Protein AF-A0A957V5Z2-F1 (afdb_monomer_lite)

Secondary structure (DSSP, 8-state):
-HHHHHHHHHHHHHHHHHHHHHHHHH-S-B--SSHHHHHHHHHHH---TT--B---PPP-----GGGT-SS-SSS--SS------S-S-GGGTHHHHHHHGGG-

Radius of gyration: 21.44 Å; chains: 1; bounding box: 44×42×49 Å

Sequence (104 aa):
QVAQLQREADTGMRLIGELEAELIAAADYLAPNSQATVKALRDVYGLPASARYQVVPHGIEPVPDESVRPFDVAAPPASLTVLYVGRLEQRKGILDLFGAIPAV

pLDDT: mean 85.95, std 13.17, range [38.94, 97.94]

Structure (mmCIF, N/CA/C/O backbone):
data_AF-A0A957V5Z2-F1
#
_entry.id   AF-A0A957V5Z2-F1
#
loop_
_atom_site.group_PDB
_atom_site.id
_atom_site.type_symbol
_atom_site.label_atom_id
_atom_site.label_alt_id
_atom_site.label_comp_id
_atom_site.label_asym_id
_atom_site.label_entity_id
_atom_site.label_seq_id
_atom_site.pdbx_PDB_ins_code
_atom_site.Cartn_x
_atom_site.Cartn_y
_atom_site.Cartn_z
_atom_site.occupancy
_atom_site.B_iso_or_equiv
_atom_site.auth_seq_id
_atom_site.auth_comp_id
_atom_site.auth_asym_id
_atom_site.auth_atom_id
_atom_site.pdbx_PDB_model_num
ATOM 1 N N . GLN A 1 1 ? -21.016 27.464 -6.253 1.00 46.12 1 GLN A N 1
ATOM 2 C CA . GLN A 1 1 ? -21.216 26.068 -6.702 1.00 46.12 1 GLN A CA 1
ATOM 3 C C . GLN A 1 1 ? -20.050 25.160 -6.306 1.00 46.12 1 GLN A C 1
ATOM 5 O O . GLN A 1 1 ? -20.289 24.228 -5.556 1.00 46.12 1 GLN A O 1
ATOM 10 N N . VAL A 1 2 ? -18.795 25.460 -6.667 1.00 39.28 2 VAL A N 1
ATOM 11 C CA . VAL A 1 2 ? -17.618 24.643 -6.272 1.00 39.28 2 VAL A CA 1
ATOM 12 C C . VAL A 1 2 ? -17.447 24.507 -4.746 1.00 39.28 2 VAL A C 1
ATOM 14 O O . VAL A 1 2 ? -17.291 23.403 -4.244 1.00 39.28 2 VAL A O 1
ATOM 17 N N . ALA A 1 3 ? -17.603 25.597 -3.988 1.00 38.94 3 ALA A N 1
ATOM 18 C CA . ALA A 1 3 ? -17.508 25.579 -2.521 1.00 38.94 3 ALA A CA 1
ATOM 19 C C . ALA A 1 3 ? -18.664 24.841 -1.805 1.00 38.94 3 ALA A C 1
ATOM 21 O O . ALA A 1 3 ? -18.614 24.632 -0.596 1.00 38.94 3 ALA A O 1
ATOM 22 N N . GLN A 1 4 ? -19.748 24.506 -2.510 1.00 39.41 4 GLN A N 1
ATOM 23 C CA . GLN A 1 4 ? -20.852 23.715 -1.956 1.00 39.41 4 GLN A CA 1
ATOM 24 C C . GLN A 1 4 ? -20.600 22.222 -2.195 1.00 39.41 4 GLN A C 1
ATOM 26 O O . GLN A 1 4 ? -20.695 21.450 -1.252 1.00 39.41 4 GLN A O 1
ATOM 31 N N . LEU A 1 5 ? -20.109 21.863 -3.387 1.00 44.03 5 LEU A N 1
ATOM 32 C CA . LEU A 1 5 ? -19.624 20.516 -3.711 1.00 44.03 5 LEU A CA 1
ATOM 33 C C . LEU A 1 5 ? -18.440 20.091 -2.829 1.00 44.03 5 LEU A C 1
ATOM 35 O O . LEU A 1 5 ? -18.387 18.951 -2.387 1.00 44.03 5 LEU A O 1
ATOM 39 N N . GLN A 1 6 ? -17.514 21.008 -2.527 1.00 48.97 6 GLN A N 1
ATOM 40 C CA . GLN A 1 6 ? -16.417 20.742 -1.587 1.00 48.97 6 GLN A CA 1
ATOM 41 C C . GLN A 1 6 ? -16.928 20.500 -0.162 1.00 48.97 6 GLN A C 1
ATOM 43 O O . GLN A 1 6 ? -16.503 19.550 0.474 1.00 48.97 6 GLN A O 1
ATOM 48 N N . ARG A 1 7 ? -17.900 21.286 0.320 1.00 55.97 7 ARG A N 1
ATOM 49 C CA . ARG A 1 7 ? -18.486 21.094 1.660 1.00 55.97 7 ARG A CA 1
ATOM 50 C C . ARG A 1 7 ? -19.312 19.811 1.781 1.00 55.97 7 ARG A C 1
ATOM 52 O O . ARG A 1 7 ? -19.301 19.172 2.831 1.00 55.97 7 ARG A O 1
ATOM 59 N N . GLU A 1 8 ? -20.027 19.434 0.726 1.00 61.41 8 GLU A N 1
ATOM 60 C CA . GLU A 1 8 ? -20.742 18.156 0.651 1.00 61.41 8 GLU A CA 1
ATOM 61 C C . GLU A 1 8 ? -19.757 16.978 0.614 1.00 61.41 8 GLU A C 1
ATOM 63 O O . GLU A 1 8 ? -19.945 16.009 1.350 1.00 61.41 8 GLU A O 1
ATOM 68 N N . ALA A 1 9 ? -18.658 17.099 -0.140 1.00 62.72 9 ALA A N 1
ATOM 69 C CA . ALA A 1 9 ? -17.567 16.125 -0.135 1.00 62.72 9 ALA A CA 1
ATOM 70 C C . ALA A 1 9 ? -16.888 16.017 1.243 1.00 62.72 9 ALA A C 1
ATOM 72 O O . ALA A 1 9 ? -16.656 14.906 1.712 1.00 62.72 9 ALA A O 1
ATOM 73 N N . ASP A 1 10 ? -16.652 17.139 1.929 1.00 73.00 10 ASP A N 1
ATOM 74 C CA . ASP A 1 10 ? -16.059 17.175 3.272 1.00 73.00 10 ASP A CA 1
ATOM 75 C C . ASP A 1 10 ? -16.970 16.522 4.320 1.00 73.00 10 ASP A C 1
ATOM 77 O O . ASP A 1 10 ? -16.505 15.808 5.209 1.00 73.00 10 ASP A O 1
ATOM 81 N N . THR A 1 11 ? -18.283 16.741 4.214 1.00 74.62 11 THR A N 1
ATOM 82 C CA . THR A 1 11 ? -19.267 16.132 5.122 1.00 74.62 11 THR A CA 1
ATOM 83 C C . THR A 1 11 ? -19.360 14.626 4.886 1.00 74.62 11 THR A C 1
ATOM 85 O O . THR A 1 11 ? -19.343 13.854 5.844 1.00 74.62 11 THR A O 1
ATOM 88 N N . GLY A 1 12 ? -19.388 14.199 3.619 1.00 77.25 12 GLY A N 1
ATOM 89 C CA . GLY A 1 12 ? -19.358 12.783 3.255 1.00 77.25 12 GLY A CA 1
ATOM 90 C C . GLY A 1 12 ? -18.070 12.090 3.706 1.00 77.25 12 GLY A C 1
ATOM 91 O O . GLY A 1 12 ? -18.131 11.007 4.279 1.00 77.25 12 GLY A O 1
ATOM 92 N N . MET A 1 13 ? -16.909 12.726 3.523 1.00 78.31 13 MET A N 1
ATOM 93 C CA . MET A 1 13 ? -15.626 12.190 3.992 1.00 78.31 13 MET A CA 1
ATOM 94 C C . MET A 1 13 ? -15.564 12.074 5.513 1.00 78.31 13 MET A C 1
ATOM 96 O O . MET A 1 13 ? -15.055 11.074 6.015 1.00 78.31 13 MET A O 1
ATOM 1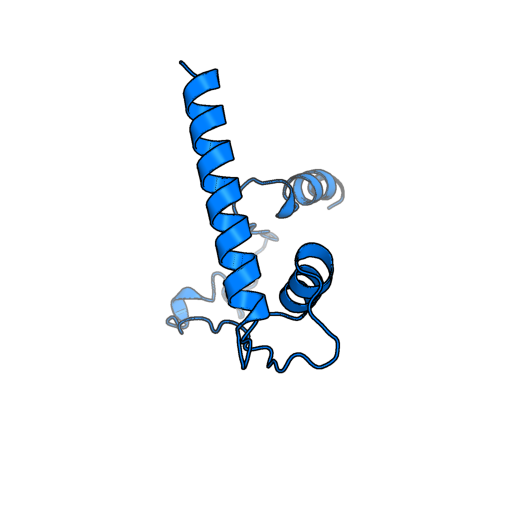00 N N . ARG A 1 14 ? -16.102 13.056 6.248 1.00 81.94 14 ARG A N 1
ATOM 101 C CA . ARG A 1 14 ? -16.166 12.983 7.713 1.00 81.94 14 ARG A CA 1
ATOM 102 C C . ARG A 1 14 ? -17.002 11.785 8.165 1.00 81.94 14 ARG A C 1
ATOM 104 O O . ARG A 1 14 ? -16.527 11.005 8.981 1.00 81.94 14 ARG A O 1
ATOM 111 N N . LEU A 1 15 ? -18.184 11.599 7.577 1.00 86.88 15 LEU A N 1
ATOM 112 C CA . LEU A 1 15 ? -19.049 10.459 7.887 1.00 86.88 15 LEU A CA 1
ATOM 113 C C . LEU A 1 15 ? -18.369 9.116 7.576 1.00 86.88 15 LEU A C 1
ATOM 115 O O . LEU A 1 15 ? -18.460 8.183 8.368 1.00 86.88 15 LEU A O 1
ATOM 119 N N . ILE A 1 16 ? -17.668 9.015 6.441 1.00 87.75 16 ILE A N 1
ATOM 120 C CA . ILE A 1 16 ? -16.913 7.805 6.080 1.00 87.75 16 ILE A CA 1
ATOM 121 C C . ILE A 1 16 ? -15.816 7.520 7.113 1.00 87.75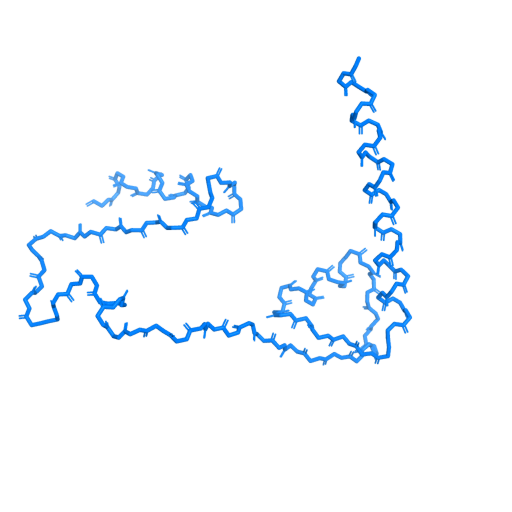 16 ILE A C 1
ATOM 123 O O . ILE A 1 16 ? -15.673 6.376 7.534 1.00 87.75 16 ILE A O 1
ATOM 127 N N . GLY A 1 17 ? -15.077 8.544 7.549 1.00 86.31 17 GLY A N 1
ATOM 128 C CA . GLY A 1 17 ? -14.035 8.388 8.565 1.00 86.31 17 GLY A CA 1
ATOM 129 C C . GLY A 1 17 ? -14.582 7.960 9.930 1.00 86.31 17 GLY A C 1
ATOM 130 O O . GLY A 1 17 ? -13.990 7.104 10.583 1.00 86.31 17 GLY A O 1
ATOM 131 N N . GLU A 1 18 ? -15.728 8.507 10.346 1.00 89.81 18 GLU A N 1
ATOM 132 C CA . GLU A 1 18 ? -16.411 8.111 11.588 1.00 89.81 18 GLU A CA 1
ATOM 133 C C . GLU A 1 18 ? -16.881 6.651 11.531 1.00 89.81 18 GLU A C 1
ATOM 135 O O . GLU A 1 18 ? -16.638 5.884 12.462 1.00 89.81 18 GLU A O 1
ATOM 140 N N . LEU A 1 19 ? -17.487 6.242 10.412 1.00 92.94 19 LEU A N 1
ATOM 141 C CA . LEU A 1 19 ? -17.898 4.855 10.192 1.00 92.94 19 LEU A CA 1
ATOM 142 C C . LEU A 1 19 ? -16.705 3.896 10.192 1.00 92.94 19 LEU A C 1
ATOM 144 O O . LEU A 1 19 ? -16.780 2.825 10.788 1.00 92.94 19 LEU A O 1
ATOM 148 N N . GLU A 1 20 ? -15.604 4.263 9.536 1.00 92.94 20 GLU A N 1
ATOM 149 C CA . GLU A 1 20 ? -14.390 3.447 9.521 1.00 92.94 20 GLU A CA 1
ATOM 150 C C . GLU A 1 20 ? -13.814 3.279 10.936 1.00 92.94 20 GLU A C 1
ATOM 152 O O . GLU A 1 20 ? -13.478 2.160 11.325 1.00 92.94 20 GLU A O 1
ATOM 157 N N . ALA A 1 21 ? -13.772 4.351 11.733 1.00 91.00 21 ALA A N 1
ATOM 158 C CA . ALA A 1 21 ? -13.299 4.301 13.115 1.00 91.00 21 ALA A CA 1
ATOM 159 C C . ALA A 1 21 ? -14.160 3.379 13.999 1.00 91.00 21 ALA A C 1
ATOM 161 O O . ALA A 1 21 ? -13.612 2.550 14.728 1.00 91.00 21 ALA A O 1
ATOM 162 N N . GLU A 1 22 ? -15.489 3.480 13.899 1.00 92.75 22 GLU A N 1
ATOM 163 C CA . GLU A 1 22 ? -16.436 2.604 14.609 1.00 92.75 22 GLU A CA 1
ATOM 164 C C . GLU A 1 22 ? -16.240 1.131 14.225 1.00 92.75 22 GLU A C 1
ATOM 166 O O . GLU A 1 22 ? -16.126 0.260 15.089 1.00 92.75 22 GLU A O 1
ATOM 171 N N . LEU A 1 23 ? -16.124 0.841 12.926 1.00 93.88 23 LEU A N 1
ATOM 172 C CA . LEU A 1 23 ? -15.917 -0.524 12.438 1.00 93.88 23 LEU A CA 1
ATOM 173 C C . LEU A 1 23 ? -14.579 -1.107 12.899 1.00 93.88 23 LEU A C 1
ATOM 175 O O . LEU A 1 23 ? -14.524 -2.275 13.282 1.00 93.88 23 LEU A O 1
ATOM 179 N N . ILE A 1 24 ? -13.507 -0.312 12.890 1.00 93.25 24 ILE A N 1
ATOM 180 C CA . ILE A 1 24 ? -12.194 -0.742 13.387 1.00 93.25 24 ILE A CA 1
ATOM 181 C C . ILE A 1 24 ? -12.251 -1.026 14.890 1.00 93.25 24 ILE A C 1
ATOM 183 O O . ILE A 1 24 ? -11.690 -2.027 15.336 1.00 93.25 24 ILE A O 1
ATOM 187 N N . ALA A 1 25 ? -12.917 -0.167 15.665 1.00 91.06 25 ALA A N 1
ATOM 188 C CA . ALA A 1 25 ? -13.027 -0.322 17.113 1.00 91.06 25 ALA A CA 1
ATOM 189 C C . ALA A 1 25 ? -13.873 -1.542 17.513 1.00 91.06 25 ALA A C 1
ATOM 191 O O . ALA A 1 25 ? -13.556 -2.211 18.497 1.00 91.06 25 ALA A O 1
ATOM 192 N N . ALA A 1 26 ? -14.925 -1.837 16.747 1.00 93.00 26 ALA A N 1
ATOM 193 C CA . ALA A 1 26 ? -15.826 -2.958 16.997 1.00 93.00 26 ALA A CA 1
ATOM 194 C C . ALA A 1 26 ? -15.325 -4.302 16.438 1.00 93.00 26 ALA A C 1
ATOM 196 O O . ALA A 1 26 ? -15.885 -5.345 16.773 1.00 93.00 26 ALA A O 1
ATOM 197 N N . ALA A 1 27 ? -14.308 -4.3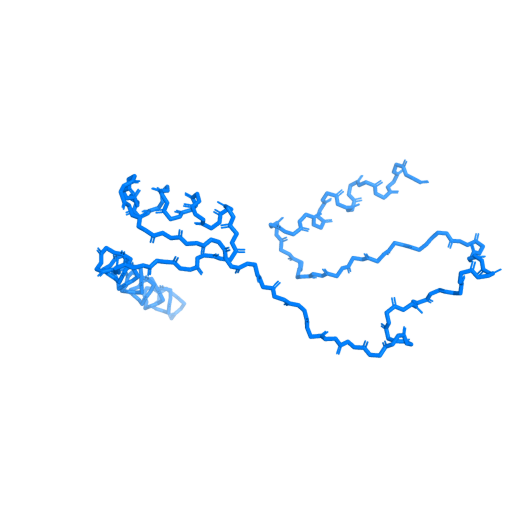07 15.573 1.00 95.19 27 ALA A N 1
ATOM 198 C CA . ALA A 1 27 ? -13.842 -5.525 14.923 1.00 95.19 27 ALA A CA 1
ATOM 199 C C . ALA A 1 27 ? -13.181 -6.500 15.912 1.00 95.19 27 ALA A C 1
ATOM 201 O O . ALA A 1 27 ? -12.177 -6.187 16.553 1.00 95.19 27 ALA A O 1
ATOM 202 N N . ASP A 1 28 ? -13.662 -7.744 15.935 1.00 96.56 28 ASP A N 1
ATOM 203 C CA . ASP A 1 28 ? -13.001 -8.843 16.654 1.00 96.56 28 ASP A CA 1
ATOM 204 C C . ASP A 1 28 ? -11.639 -9.210 16.045 1.00 96.56 28 ASP A C 1
ATOM 206 O O . ASP A 1 28 ? -10.767 -9.786 16.709 1.00 96.56 28 ASP A O 1
ATOM 210 N N . TYR A 1 29 ? -11.477 -8.927 14.749 1.00 97.12 29 TYR A N 1
ATOM 211 C CA . TYR A 1 29 ? -10.300 -9.277 13.975 1.00 97.12 29 TYR A CA 1
ATOM 212 C C . TYR A 1 29 ? -10.117 -8.371 12.758 1.00 97.12 29 TYR A C 1
ATOM 214 O O . TYR A 1 29 ? -11.077 -8.063 12.053 1.00 97.12 29 TYR A O 1
ATOM 222 N N . LEU A 1 30 ? -8.868 -8.013 12.458 1.00 96.81 30 LEU A N 1
ATOM 223 C CA . LEU A 1 30 ? -8.506 -7.213 11.286 1.00 96.81 30 LEU A CA 1
ATOM 224 C C . LEU A 1 30 ? -7.601 -7.997 10.325 1.00 96.81 30 LEU A C 1
ATOM 226 O O . LEU A 1 30 ? -6.688 -8.709 10.742 1.00 96.81 30 LEU A O 1
ATOM 230 N N . ALA A 1 31 ? -7.805 -7.812 9.021 1.00 97.19 31 ALA A N 1
ATOM 231 C CA . ALA A 1 31 ? -6.997 -8.431 7.966 1.00 97.19 31 ALA A CA 1
ATOM 232 C C . ALA A 1 31 ? -6.318 -7.377 7.061 1.00 97.19 31 ALA A C 1
ATOM 234 O O . ALA A 1 31 ? -6.667 -7.245 5.886 1.00 97.19 31 ALA A O 1
ATOM 235 N N . PRO A 1 32 ? -5.379 -6.568 7.587 1.00 96.25 32 PRO A N 1
ATOM 236 C CA . PRO A 1 32 ? -4.669 -5.566 6.797 1.00 96.25 32 PRO A CA 1
ATOM 237 C C . PRO A 1 32 ? -3.787 -6.212 5.722 1.00 96.25 32 PRO A C 1
ATOM 239 O O . PRO A 1 32 ? -3.180 -7.256 5.933 1.00 96.25 32 PRO A O 1
ATOM 242 N N . ASN A 1 33 ? -3.633 -5.553 4.577 1.00 96.75 33 ASN A N 1
ATOM 243 C CA . ASN A 1 33 ? -2.845 -6.081 3.457 1.00 96.75 33 ASN A CA 1
ATOM 244 C C . ASN A 1 33 ? -1.323 -5.882 3.585 1.00 96.75 33 ASN A C 1
ATOM 246 O O . ASN A 1 33 ? -0.554 -6.406 2.783 1.00 96.75 33 ASN A O 1
ATOM 250 N N . SER A 1 34 ? -0.864 -5.098 4.562 1.00 96.88 34 SER A N 1
ATOM 251 C CA . SER A 1 34 ? 0.558 -4.827 4.775 1.00 96.88 34 SER A CA 1
ATOM 252 C C . SER A 1 34 ? 0.837 -4.332 6.195 1.00 96.88 34 SER A C 1
ATOM 254 O O . SER A 1 34 ? -0.066 -3.883 6.905 1.00 96.88 34 SER A O 1
ATOM 256 N N . GLN A 1 35 ? 2.112 -4.335 6.591 1.00 96.00 35 GLN A N 1
ATOM 257 C CA . GLN A 1 35 ? 2.556 -3.704 7.841 1.00 96.00 35 GLN A CA 1
ATOM 258 C C . GLN A 1 35 ? 2.404 -2.176 7.816 1.00 96.00 35 GLN A C 1
ATOM 260 O O . GLN A 1 35 ? 2.163 -1.561 8.853 1.00 96.00 35 GLN A O 1
ATOM 265 N N . ALA A 1 36 ? 2.488 -1.553 6.637 1.00 94.31 36 ALA A N 1
ATOM 266 C CA . ALA A 1 36 ? 2.234 -0.122 6.496 1.00 94.31 36 ALA A CA 1
ATOM 267 C C . ALA A 1 36 ? 0.777 0.216 6.849 1.00 94.31 36 ALA A C 1
ATOM 269 O O . ALA A 1 36 ? 0.523 1.196 7.545 1.00 94.31 36 ALA A O 1
ATOM 270 N N . THR A 1 37 ? -0.166 -0.640 6.451 1.00 94.94 37 THR A N 1
ATOM 271 C CA . THR A 1 37 ? -1.586 -0.503 6.798 1.00 94.94 37 THR A CA 1
ATOM 272 C C . THR A 1 37 ? -1.806 -0.672 8.300 1.00 94.94 37 THR A C 1
ATOM 274 O O . THR A 1 37 ? -2.503 0.136 8.900 1.00 94.94 37 THR A O 1
ATOM 277 N N . VAL A 1 38 ? -1.146 -1.642 8.949 1.00 95.06 38 VAL A N 1
ATOM 278 C CA . VAL A 1 38 ? -1.187 -1.783 10.422 1.00 95.06 38 VAL A CA 1
ATOM 279 C C . VAL A 1 38 ? -0.700 -0.509 11.111 1.00 95.06 38 VAL A C 1
ATOM 281 O O . VAL A 1 38 ? -1.326 -0.042 12.061 1.00 95.06 38 VAL A O 1
ATOM 284 N N . LYS A 1 39 ? 0.414 0.061 10.638 1.00 94.62 39 LYS A N 1
ATOM 285 C CA . LYS A 1 39 ? 0.948 1.313 11.178 1.00 94.62 39 LYS A CA 1
ATOM 286 C C . LYS A 1 39 ? -0.054 2.458 11.010 1.00 94.62 39 LYS A C 1
ATOM 288 O O . LYS A 1 39 ? -0.320 3.157 11.977 1.00 94.62 39 LYS A O 1
ATOM 293 N N . ALA A 1 40 ? -0.656 2.600 9.829 1.00 92.50 40 ALA A N 1
ATOM 294 C CA . ALA A 1 40 ? -1.681 3.612 9.585 1.00 92.50 40 ALA A CA 1
ATOM 295 C C . ALA A 1 40 ? -2.893 3.445 10.519 1.00 92.50 40 ALA A C 1
ATOM 297 O O . ALA A 1 40 ? -3.359 4.428 11.082 1.00 92.50 40 ALA A O 1
ATOM 298 N N . LEU A 1 41 ? -3.349 2.210 10.759 1.00 93.81 41 LEU A N 1
ATOM 299 C CA . LEU A 1 41 ? -4.441 1.935 11.699 1.00 93.81 41 LEU A CA 1
ATOM 300 C C . LEU A 1 41 ? -4.098 2.364 13.136 1.00 93.81 41 LEU A C 1
ATOM 302 O O . LEU A 1 41 ? -4.950 2.901 13.840 1.00 93.81 41 LEU A O 1
ATOM 306 N N . ARG A 1 42 ? -2.848 2.170 13.573 1.00 93.94 42 ARG A N 1
ATOM 307 C CA . ARG A 1 42 ? -2.384 2.645 14.890 1.00 93.94 42 ARG A CA 1
ATOM 308 C C . ARG A 1 42 ? -2.312 4.165 14.956 1.00 93.94 42 ARG A C 1
ATOM 310 O O . ARG A 1 42 ? -2.790 4.743 15.924 1.00 93.94 42 ARG A O 1
ATOM 317 N N . ASP A 1 43 ? -1.730 4.789 13.939 1.00 93.25 43 ASP A N 1
ATOM 318 C CA . ASP A 1 43 ? -1.466 6.228 13.933 1.00 93.25 43 ASP A CA 1
ATOM 319 C C . ASP A 1 43 ? -2.749 7.058 13.767 1.00 93.25 43 ASP A C 1
ATOM 321 O O . ASP A 1 43 ? -2.871 8.118 14.374 1.00 93.25 43 ASP A O 1
ATOM 325 N N . VAL A 1 44 ? -3.696 6.589 12.944 1.00 91.69 44 VAL A N 1
ATOM 326 C CA . VAL A 1 44 ? -4.922 7.329 12.595 1.00 91.69 44 VAL A CA 1
ATOM 327 C C . VAL A 1 44 ? -6.081 6.981 13.527 1.00 91.69 44 VAL A C 1
ATOM 329 O O . VAL A 1 44 ? -6.783 7.880 13.981 1.00 91.69 44 VAL A O 1
ATOM 332 N N . TYR A 1 45 ? -6.271 5.695 13.835 1.00 90.75 45 TYR A N 1
ATOM 333 C CA . TYR A 1 45 ? -7.441 5.206 14.579 1.00 90.75 45 TYR A CA 1
ATOM 334 C C . TYR A 1 45 ? -7.114 4.745 16.005 1.00 90.75 45 TYR A C 1
ATOM 336 O O . TYR A 1 45 ? -8.002 4.293 16.723 1.00 90.75 45 TYR A O 1
ATOM 344 N 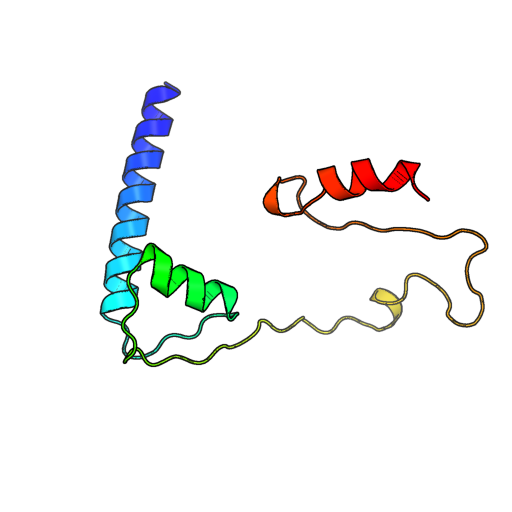N . GLY A 1 46 ? -5.854 4.843 16.443 1.00 91.19 46 GLY A N 1
ATOM 345 C CA . GLY A 1 46 ? -5.468 4.486 17.809 1.00 91.19 46 GLY A CA 1
ATOM 346 C C . GLY A 1 46 ? -5.603 2.993 18.116 1.00 91.19 46 GLY A C 1
ATOM 347 O O . GLY A 1 46 ? -5.924 2.631 19.247 1.00 91.19 46 GLY A O 1
ATOM 348 N N . LEU A 1 47 ? -5.377 2.126 17.120 1.00 91.00 47 LEU A N 1
ATOM 349 C CA . LEU A 1 47 ? -5.535 0.677 17.262 1.00 91.00 47 LEU A CA 1
ATOM 350 C C . LEU A 1 47 ? -4.783 0.141 18.506 1.00 91.00 47 LEU A C 1
ATOM 352 O O . LEU A 1 47 ? -3.556 0.288 18.584 1.00 91.00 47 LEU A O 1
ATOM 356 N N . PRO A 1 48 ? -5.475 -0.501 19.469 1.00 89.62 48 PRO A N 1
ATOM 357 C CA . PRO A 1 48 ? -4.863 -0.925 20.721 1.00 89.62 48 PRO A CA 1
ATOM 358 C C . PRO A 1 48 ? -3.869 -2.069 20.503 1.00 89.62 48 PRO A C 1
ATOM 360 O O . PRO A 1 48 ? -4.013 -2.887 19.597 1.00 89.62 48 PRO A O 1
ATOM 363 N N . ALA A 1 49 ? -2.875 -2.185 21.389 1.00 88.31 49 ALA A N 1
ATOM 364 C CA . ALA A 1 49 ? -1.866 -3.248 21.314 1.00 88.31 49 ALA A CA 1
ATOM 365 C C . ALA A 1 49 ? -2.456 -4.669 21.430 1.00 88.31 49 ALA A C 1
ATOM 367 O O . ALA A 1 49 ? -1.839 -5.630 20.978 1.00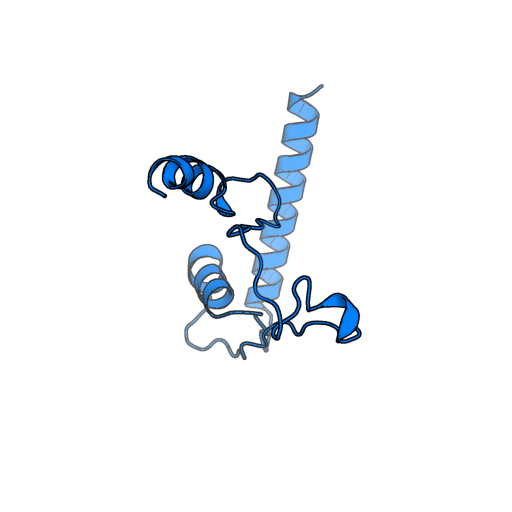 88.31 49 ALA A O 1
ATOM 368 N N . SER A 1 50 ? -3.644 -4.801 22.028 1.00 91.75 50 SER A N 1
ATOM 369 C CA . SER A 1 50 ? -4.396 -6.053 22.153 1.00 91.75 50 SER A CA 1
ATOM 370 C C . SER A 1 50 ? -5.217 -6.418 20.911 1.00 91.75 50 SER A C 1
ATOM 372 O O . SER A 1 50 ? -5.783 -7.513 20.877 1.00 91.75 50 SER A O 1
ATOM 374 N N . ALA A 1 51 ? -5.313 -5.531 19.913 1.00 93.69 51 ALA A N 1
ATOM 375 C CA . ALA A 1 51 ? -6.091 -5.784 18.708 1.00 93.69 51 ALA A CA 1
ATOM 376 C C . ALA A 1 51 ? -5.573 -7.024 17.973 1.00 93.69 51 ALA A C 1
ATOM 378 O O . ALA A 1 51 ? -4.372 -7.177 17.728 1.00 93.69 51 ALA A O 1
ATOM 379 N N . ARG A 1 52 ? -6.494 -7.910 17.594 1.00 96.69 52 ARG A N 1
ATOM 380 C CA . ARG A 1 52 ? -6.166 -9.135 16.866 1.00 96.69 52 ARG A CA 1
ATOM 381 C C . ARG A 1 52 ? -6.147 -8.845 15.374 1.00 96.69 52 ARG A C 1
ATOM 383 O O . ARG A 1 52 ? -7.117 -8.332 14.824 1.00 96.69 52 ARG A O 1
ATOM 390 N N . TYR A 1 53 ? -5.045 -9.186 14.717 1.00 97.06 53 TYR A N 1
ATOM 391 C CA . TYR A 1 53 ? -4.935 -9.045 13.274 1.00 97.06 53 TYR A CA 1
ATOM 392 C C . TYR A 1 53 ? -3.955 -10.046 12.670 1.00 97.06 53 TYR A C 1
ATOM 394 O O . TYR A 1 53 ? -3.058 -10.550 13.350 1.00 97.06 53 TYR A O 1
ATOM 402 N N . GLN A 1 54 ? -4.090 -10.263 11.365 1.00 97.94 54 GLN A N 1
ATOM 403 C CA . GLN A 1 54 ? -3.084 -10.920 10.537 1.00 97.94 54 GLN A CA 1
ATOM 404 C C . GLN A 1 54 ? -2.907 -10.129 9.256 1.00 97.94 54 GLN A C 1
ATOM 406 O O . GLN A 1 54 ? -3.874 -9.758 8.596 1.00 97.94 54 GLN A O 1
ATOM 411 N N . VAL A 1 55 ? -1.648 -9.887 8.895 1.00 97.69 55 VAL A N 1
ATOM 412 C CA . VAL A 1 55 ? -1.343 -9.291 7.601 1.00 97.69 55 VAL A CA 1
ATOM 413 C C . VAL A 1 55 ? -1.592 -10.330 6.512 1.00 97.69 55 VAL A C 1
ATOM 415 O O . VAL A 1 55 ? -0.962 -11.388 6.520 1.00 97.69 55 VAL A O 1
ATOM 418 N N . VAL A 1 56 ? -2.490 -10.013 5.580 1.00 97.56 56 VAL A N 1
ATOM 419 C CA . VAL A 1 56 ? -2.828 -10.843 4.416 1.00 97.56 56 VAL A CA 1
ATOM 420 C C . VAL A 1 56 ? -2.463 -10.068 3.147 1.00 97.56 56 VAL A C 1
ATOM 422 O O . VAL A 1 56 ? -3.276 -9.285 2.654 1.00 97.56 56 VAL A O 1
ATOM 425 N N . PRO A 1 57 ? -1.233 -10.228 2.621 1.00 96.75 57 PRO A N 1
ATOM 426 C CA . PRO A 1 57 ? -0.810 -9.539 1.408 1.00 96.75 57 PRO A CA 1
ATOM 427 C C . PRO A 1 57 ? -1.729 -9.859 0.232 1.00 96.75 57 PRO A C 1
ATOM 429 O O . PRO A 1 57 ? -2.175 -10.995 0.072 1.00 96.75 57 PRO A O 1
ATOM 432 N N . HIS A 1 58 ? -1.995 -8.864 -0.613 1.00 93.94 58 HIS A N 1
ATOM 433 C CA . HIS A 1 58 ? -2.716 -9.109 -1.856 1.00 93.94 58 HIS A CA 1
ATOM 434 C C . HIS A 1 58 ? -1.896 -10.021 -2.770 1.00 93.94 58 HIS A C 1
ATOM 436 O O . HIS A 1 58 ? -0.700 -9.803 -2.968 1.00 93.94 58 HIS A O 1
ATOM 442 N N . GLY A 1 59 ? -2.558 -11.031 -3.330 1.00 92.94 59 GLY A N 1
ATOM 443 C CA . GLY A 1 59 ? -2.007 -11.818 -4.424 1.00 92.94 59 GLY A CA 1
ATOM 444 C C . GLY A 1 59 ? -2.063 -11.058 -5.748 1.00 92.94 59 GLY A C 1
ATOM 445 O O . GLY A 1 59 ? -2.699 -10.009 -5.861 1.00 92.94 59 GLY A O 1
ATOM 446 N N . ILE A 1 60 ? -1.413 -11.630 -6.755 1.00 89.38 60 ILE A N 1
ATOM 447 C CA . ILE A 1 60 ? -1.573 -11.242 -8.155 1.00 89.38 60 ILE A CA 1
ATOM 448 C C . ILE A 1 60 ? -2.293 -12.369 -8.886 1.00 89.38 60 ILE A C 1
ATOM 450 O O . ILE A 1 60 ? -2.061 -13.545 -8.597 1.00 89.38 60 ILE A O 1
ATOM 454 N N . GLU A 1 61 ? -3.179 -12.015 -9.810 1.00 91.81 61 GLU A N 1
ATOM 455 C CA . GLU A 1 61 ? -3.767 -13.000 -10.711 1.00 91.81 61 GLU A CA 1
ATOM 456 C C . GLU A 1 61 ? -2.667 -13.531 -11.643 1.00 91.81 61 GLU A C 1
ATOM 458 O O . GLU A 1 61 ? -1.906 -12.728 -12.197 1.00 91.81 61 GLU A O 1
ATOM 463 N N . PRO A 1 62 ? -2.521 -14.860 -11.791 1.00 89.38 62 PRO A N 1
ATOM 464 C CA . PRO A 1 62 ? -1.543 -15.412 -12.710 1.00 89.38 62 PRO A CA 1
ATOM 465 C C . PRO A 1 62 ? -1.927 -15.043 -14.143 1.00 89.38 62 PRO A C 1
ATOM 467 O O . PRO A 1 62 ? -3.065 -15.230 -14.567 1.00 89.38 62 PRO A O 1
ATOM 470 N N . VAL A 1 63 ? -0.953 -14.548 -14.895 1.00 89.06 63 VAL A N 1
ATOM 471 C CA . VAL A 1 63 ? -1.074 -14.285 -16.331 1.00 89.06 63 VAL A CA 1
ATOM 472 C C . VAL A 1 63 ? -0.160 -15.245 -17.097 1.00 89.06 63 VAL A C 1
ATOM 474 O O . VAL A 1 63 ? 0.801 -15.750 -16.508 1.00 89.06 63 VAL A O 1
ATOM 477 N N . PRO A 1 64 ? -0.431 -15.517 -18.385 1.00 88.69 64 PRO A N 1
ATOM 478 C CA . PRO A 1 64 ? 0.442 -16.359 -19.198 1.00 88.69 64 PRO A CA 1
ATOM 479 C C . PRO A 1 64 ? 1.883 -15.831 -19.257 1.00 88.69 64 PRO A C 1
ATOM 481 O O . PRO A 1 64 ? 2.111 -14.618 -19.215 1.00 88.69 64 PRO A O 1
ATOM 484 N N . ASP A 1 65 ? 2.856 -16.733 -19.394 1.00 81.88 65 ASP A N 1
ATOM 485 C CA . ASP A 1 65 ? 4.289 -16.404 -19.371 1.00 81.88 65 ASP A CA 1
ATOM 486 C C . ASP A 1 65 ? 4.687 -15.410 -20.478 1.00 81.88 65 ASP A C 1
ATOM 488 O O . ASP A 1 65 ? 5.531 -14.530 -20.276 1.00 81.88 65 ASP A O 1
ATOM 492 N N . GLU A 1 66 ? 4.032 -15.491 -21.636 1.00 82.19 66 GLU A N 1
ATOM 493 C CA . GLU A 1 66 ? 4.204 -14.557 -22.751 1.00 82.19 66 GLU A CA 1
ATOM 494 C C . GLU A 1 66 ? 3.803 -13.113 -22.404 1.00 82.19 66 GLU A C 1
ATOM 496 O O . GLU A 1 66 ? 4.248 -12.174 -23.061 1.00 82.19 66 GLU A O 1
ATOM 501 N N . SER A 1 67 ? 3.000 -12.918 -21.354 1.00 82.81 67 SER A N 1
ATOM 502 C CA . SER A 1 67 ? 2.539 -11.600 -20.899 1.00 82.81 67 SER A CA 1
ATOM 503 C C . SER A 1 67 ? 3.457 -10.963 -19.849 1.00 82.81 67 SER A C 1
ATOM 5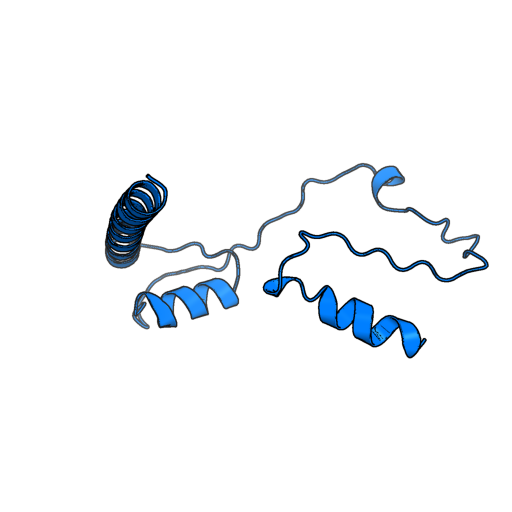05 O O . SER A 1 67 ? 3.306 -9.777 -19.558 1.00 82.81 67 SER A O 1
ATOM 507 N N . VAL A 1 68 ? 4.407 -11.713 -19.271 1.00 81.62 68 VAL A N 1
ATOM 508 C CA . VAL A 1 68 ? 5.302 -11.216 -18.199 1.00 81.62 68 VAL A CA 1
ATOM 509 C C . VAL A 1 68 ? 6.729 -10.939 -18.658 1.00 81.62 68 VAL A C 1
ATOM 511 O O . VAL A 1 68 ? 7.475 -10.271 -17.941 1.00 81.62 68 VAL A O 1
ATOM 514 N N . ARG A 1 69 ? 7.133 -11.424 -19.839 1.00 78.12 69 ARG A N 1
ATOM 515 C CA . ARG A 1 69 ? 8.500 -11.259 -20.360 1.00 78.12 69 ARG A CA 1
ATOM 516 C C . ARG A 1 69 ? 8.525 -10.330 -21.575 1.00 78.12 69 ARG A C 1
ATOM 518 O O . ARG A 1 69 ? 8.408 -10.803 -22.699 1.00 78.12 69 ARG A O 1
ATOM 525 N N . PRO A 1 70 ? 8.739 -9.017 -21.376 1.00 75.75 70 PRO A N 1
ATOM 526 C CA . PRO A 1 70 ? 8.854 -8.075 -22.490 1.00 75.75 70 PRO A CA 1
ATOM 527 C C . PRO A 1 70 ? 10.168 -8.211 -23.280 1.00 75.75 70 PRO A C 1
ATOM 529 O O . PRO A 1 70 ? 10.273 -7.656 -24.369 1.00 75.75 70 PRO A O 1
ATOM 532 N N . PHE A 1 71 ? 11.166 -8.930 -22.750 1.00 81.75 71 PHE A N 1
ATOM 533 C CA . PHE A 1 71 ? 12.468 -9.133 -23.388 1.00 81.75 71 PHE A CA 1
ATOM 534 C C . PHE A 1 71 ? 12.838 -10.614 -23.427 1.00 81.75 71 PHE A C 1
ATOM 536 O O . PHE A 1 71 ? 12.560 -11.360 -22.483 1.00 81.75 71 PHE A O 1
ATOM 543 N N . ASP A 1 72 ? 13.515 -11.012 -24.501 1.00 81.38 72 ASP A N 1
ATOM 544 C CA . ASP A 1 72 ? 14.125 -12.330 -24.610 1.00 81.38 72 ASP A CA 1
ATOM 545 C C . ASP A 1 72 ? 15.359 -12.413 -23.696 1.00 81.38 72 ASP A C 1
ATOM 547 O O . ASP A 1 72 ? 16.274 -11.594 -23.770 1.00 81.38 72 ASP A O 1
ATOM 551 N N . VAL A 1 73 ? 15.389 -13.422 -22.823 1.00 77.94 73 VAL A N 1
ATOM 552 C CA . VAL A 1 73 ? 16.509 -13.670 -21.903 1.00 77.94 73 VAL A CA 1
ATOM 553 C C . VAL A 1 73 ? 17.759 -14.121 -22.666 1.00 77.94 73 VAL A C 1
ATOM 555 O O . VAL A 1 73 ? 18.874 -13.841 -22.227 1.00 77.94 73 VAL A O 1
ATOM 558 N N . ALA A 1 74 ? 17.588 -14.804 -23.801 1.00 85.50 74 ALA A N 1
ATOM 559 C CA . ALA A 1 74 ? 18.694 -15.293 -24.621 1.00 85.50 74 ALA A CA 1
ATOM 560 C C . ALA A 1 74 ? 19.315 -14.197 -25.506 1.00 85.50 74 ALA A C 1
ATOM 562 O O . ALA A 1 74 ? 20.444 -14.353 -25.972 1.00 85.50 74 ALA A O 1
ATOM 563 N N . ALA A 1 75 ? 18.601 -13.089 -25.714 1.00 85.81 75 ALA A N 1
ATOM 564 C CA . ALA A 1 75 ? 19.022 -11.979 -26.557 1.00 85.81 75 ALA A CA 1
ATOM 565 C C . ALA A 1 75 ? 18.768 -10.640 -25.838 1.00 85.81 75 ALA A C 1
ATOM 567 O O . ALA A 1 75 ? 17.778 -9.960 -26.124 1.00 85.81 75 ALA A O 1
ATOM 568 N N . PRO A 1 76 ? 19.645 -10.247 -24.892 1.00 78.62 76 PRO A N 1
ATOM 569 C CA . PRO A 1 76 ? 19.483 -8.992 -24.170 1.00 78.62 76 PRO A CA 1
ATOM 570 C C . PRO A 1 76 ? 19.482 -7.791 -25.136 1.00 78.62 76 PRO A C 1
ATOM 572 O O . PRO A 1 76 ? 20.264 -7.770 -26.093 1.00 78.62 76 PRO A O 1
ATOM 575 N N . PRO A 1 77 ? 18.619 -6.783 -24.912 1.00 82.62 77 PRO A N 1
ATOM 576 C CA . PRO A 1 77 ? 18.486 -5.650 -25.820 1.00 82.62 77 PRO A CA 1
ATOM 577 C C . PRO A 1 77 ? 19.751 -4.781 -25.825 1.00 82.62 77 PRO A C 1
ATOM 579 O O . PRO A 1 77 ? 20.406 -4.603 -24.800 1.00 82.62 77 PRO A O 1
ATOM 582 N N . ALA A 1 78 ? 20.060 -4.175 -26.975 1.00 86.19 78 ALA A N 1
ATOM 583 C CA . ALA A 1 78 ? 21.208 -3.274 -27.131 1.00 86.19 78 ALA A CA 1
ATOM 584 C C . ALA A 1 78 ? 21.092 -1.978 -26.300 1.00 86.19 78 ALA A C 1
ATOM 586 O O . ALA A 1 78 ? 22.088 -1.294 -26.074 1.00 86.19 78 ALA A O 1
ATOM 587 N N . SER A 1 79 ? 19.880 -1.639 -25.853 1.00 86.44 79 SER A N 1
ATOM 588 C CA . SER A 1 79 ? 19.569 -0.464 -25.040 1.00 86.44 79 SER A CA 1
ATOM 589 C C . SER A 1 79 ? 18.843 -0.859 -23.758 1.00 86.44 79 SER A C 1
ATOM 591 O O . SER A 1 79 ? 17.889 -1.642 -23.795 1.00 86.44 79 SER A O 1
ATOM 593 N N . LEU A 1 80 ? 19.227 -0.247 -22.637 1.00 84.69 80 LEU A N 1
ATOM 594 C CA . LEU A 1 80 ? 18.486 -0.360 -21.385 1.00 84.69 80 LEU A CA 1
ATOM 595 C C . LEU A 1 80 ? 17.136 0.354 -21.516 1.00 84.69 80 LEU A C 1
ATOM 597 O O . LEU A 1 80 ? 17.079 1.521 -21.892 1.00 84.69 80 LEU A O 1
ATOM 601 N N . THR A 1 81 ? 16.051 -0.342 -21.188 1.00 86.19 81 THR A N 1
ATOM 602 C CA . THR A 1 81 ? 14.703 0.237 -21.151 1.00 86.19 81 THR A CA 1
ATOM 603 C C . THR A 1 81 ? 14.205 0.272 -19.714 1.00 86.19 81 THR A C 1
ATOM 605 O O . THR A 1 81 ? 14.207 -0.749 -19.029 1.00 86.19 81 THR A O 1
ATOM 608 N N . VAL A 1 82 ? 13.753 1.445 -19.269 1.00 87.88 82 VAL A N 1
ATOM 609 C CA . VAL A 1 82 ? 13.147 1.647 -17.949 1.00 87.88 82 VAL A CA 1
ATOM 610 C C . VAL A 1 82 ? 11.651 1.878 -18.135 1.00 87.88 82 VAL A C 1
ATOM 612 O O . VAL A 1 82 ? 11.248 2.809 -18.829 1.00 87.88 82 VAL A O 1
ATOM 615 N N . LEU A 1 83 ? 10.827 1.033 -17.513 1.00 88.12 83 LEU A N 1
ATOM 616 C CA . LEU A 1 83 ? 9.371 1.165 -17.517 1.00 88.12 83 LEU A CA 1
ATOM 617 C C . LEU A 1 83 ? 8.885 1.601 -16.134 1.00 88.12 83 LEU A C 1
ATOM 619 O O . LEU A 1 83 ? 9.154 0.943 -15.132 1.00 88.12 83 LEU A O 1
ATOM 623 N N . TYR A 1 84 ? 8.107 2.678 -16.104 1.00 91.75 84 TYR A N 1
ATOM 624 C CA . TYR A 1 84 ? 7.369 3.111 -14.927 1.00 91.75 84 TYR A CA 1
ATOM 625 C C . TYR A 1 84 ? 5.874 2.908 -15.160 1.00 91.75 84 TYR A C 1
ATOM 627 O O . TYR A 1 84 ? 5.318 3.428 -16.127 1.00 91.75 84 TYR A O 1
ATOM 635 N N . VAL A 1 85 ? 5.215 2.179 -14.257 1.00 91.81 85 VAL A N 1
ATOM 636 C CA . VAL A 1 85 ? 3.765 1.960 -14.303 1.00 91.81 85 VAL A CA 1
ATOM 637 C C . VAL A 1 85 ? 3.145 2.444 -13.002 1.00 91.81 85 VAL A C 1
ATOM 639 O O . VAL A 1 85 ? 3.391 1.903 -11.926 1.00 91.81 85 VAL A O 1
ATOM 642 N N . GLY A 1 86 ? 2.308 3.469 -13.105 1.00 90.81 86 GLY A N 1
ATOM 643 C CA . GLY A 1 86 ? 1.617 4.050 -11.966 1.00 90.81 86 GLY A CA 1
ATOM 644 C C . GLY A 1 86 ? 0.889 5.330 -12.345 1.00 90.81 86 GLY A C 1
ATOM 645 O O . GLY A 1 86 ? 1.122 5.915 -13.400 1.00 90.81 86 GLY A O 1
ATOM 646 N N . ARG A 1 87 ? -0.010 5.779 -11.468 1.00 90.75 87 ARG A N 1
ATOM 647 C CA . ARG A 1 87 ? -0.612 7.112 -11.580 1.00 90.75 87 ARG A CA 1
ATOM 648 C C . ARG A 1 87 ? 0.466 8.175 -11.370 1.00 90.75 87 ARG A C 1
ATOM 650 O O . ARG A 1 87 ? 1.337 8.001 -10.521 1.00 90.75 87 ARG A O 1
ATOM 657 N N . LEU A 1 88 ? 0.355 9.294 -12.084 1.00 92.19 88 LEU A N 1
ATOM 658 C CA . LEU A 1 88 ? 1.225 10.461 -11.916 1.00 92.19 88 LEU A CA 1
ATOM 659 C C . LEU A 1 88 ? 0.815 11.248 -10.662 1.00 92.19 88 LEU A C 1
ATOM 661 O O . LEU A 1 88 ? 0.236 12.328 -10.734 1.00 92.19 88 LEU A O 1
ATOM 665 N N . GLU A 1 89 ? 1.060 10.656 -9.499 1.00 88.88 89 GLU A N 1
ATOM 666 C CA . GLU A 1 89 ? 0.729 11.216 -8.190 1.00 88.88 89 GLU A CA 1
ATOM 667 C C . GLU A 1 89 ? 1.961 11.189 -7.280 1.00 88.88 89 GLU A C 1
ATOM 669 O O . GLU A 1 89 ? 2.801 10.293 -7.373 1.00 88.88 89 GLU A O 1
ATOM 674 N N . GLN A 1 90 ? 2.071 12.167 -6.379 1.00 84.62 90 GLN A N 1
ATOM 675 C CA . GLN A 1 90 ? 3.281 12.395 -5.581 1.00 84.62 90 GLN A CA 1
ATOM 676 C C . GLN A 1 90 ? 3.743 11.146 -4.815 1.00 84.62 90 GLN A C 1
ATOM 678 O O . GLN A 1 90 ? 4.917 10.793 -4.854 1.00 84.62 90 GLN A O 1
ATOM 683 N N . ARG A 1 91 ? 2.809 10.407 -4.199 1.00 88.19 91 ARG A N 1
ATOM 684 C CA . ARG A 1 91 ? 3.109 9.173 -3.446 1.00 88.19 91 ARG A CA 1
ATOM 685 C C . ARG A 1 91 ? 3.664 8.018 -4.296 1.00 88.19 91 ARG A C 1
ATOM 687 O O . ARG A 1 91 ? 3.982 6.971 -3.742 1.00 88.19 91 ARG A O 1
ATOM 694 N N . LYS A 1 92 ? 3.703 8.154 -5.627 1.00 90.88 92 LYS A N 1
ATOM 695 C CA . LYS A 1 92 ? 4.254 7.155 -6.554 1.00 90.88 92 LYS A CA 1
ATOM 696 C C . LYS A 1 92 ? 5.667 7.508 -7.038 1.00 90.88 92 LYS A C 1
ATOM 698 O O . LYS A 1 92 ? 6.205 6.763 -7.852 1.00 90.88 92 LYS A O 1
ATOM 703 N N . GLY A 1 93 ? 6.259 8.610 -6.564 1.00 92.62 93 GLY A N 1
ATOM 704 C CA . GLY A 1 93 ? 7.680 8.922 -6.775 1.00 92.62 93 GLY A CA 1
ATOM 705 C C . GLY A 1 93 ? 8.071 9.263 -8.216 1.00 92.62 93 GLY A C 1
ATOM 706 O O . GLY A 1 93 ? 9.238 9.164 -8.579 1.00 92.62 93 GLY A O 1
ATOM 707 N N . ILE A 1 94 ? 7.118 9.652 -9.072 1.00 92.38 94 ILE A N 1
ATOM 708 C CA . ILE A 1 94 ? 7.417 9.955 -10.482 1.00 92.38 94 ILE A CA 1
ATOM 709 C C . ILE A 1 94 ? 8.390 11.135 -10.644 1.00 92.38 94 ILE A C 1
ATOM 711 O O . ILE A 1 94 ? 9.220 11.139 -11.547 1.00 92.38 94 ILE A O 1
ATOM 715 N N . LEU A 1 95 ? 8.320 12.125 -9.751 1.00 92.44 95 LEU A N 1
ATOM 716 C CA . LEU A 1 95 ? 9.230 13.271 -9.781 1.00 92.44 95 LEU A CA 1
ATOM 717 C C . LEU A 1 95 ? 10.663 12.859 -9.435 1.00 92.44 95 LEU A C 1
ATOM 719 O O . LEU A 1 95 ? 11.600 13.357 -10.054 1.00 92.44 95 LEU A O 1
ATOM 723 N N . ASP A 1 96 ? 10.820 11.911 -8.509 1.00 92.88 96 ASP A N 1
ATOM 724 C CA . ASP A 1 96 ? 12.125 11.360 -8.143 1.00 92.88 96 ASP A CA 1
ATOM 725 C C . ASP A 1 96 ? 12.733 10.600 -9.327 1.00 92.88 96 ASP A C 1
ATOM 727 O O . ASP A 1 96 ? 13.912 10.772 -9.633 1.00 92.88 96 ASP A O 1
ATOM 731 N N . LEU A 1 97 ? 11.912 9.832 -10.058 1.00 91.75 97 LEU A N 1
ATOM 732 C CA . LEU A 1 97 ? 12.346 9.174 -11.291 1.00 91.75 97 LEU A CA 1
ATOM 733 C C . LEU A 1 97 ? 12.822 10.194 -12.333 1.00 91.75 97 LEU A C 1
ATOM 735 O O . LEU A 1 97 ? 13.906 10.029 -12.885 1.00 91.75 97 LEU A O 1
ATOM 739 N N . PHE A 1 98 ? 12.058 11.262 -12.588 1.00 91.12 98 PHE A N 1
ATOM 740 C CA . PHE A 1 98 ? 12.473 12.305 -13.534 1.00 91.12 98 PHE A CA 1
ATOM 741 C C . PHE A 1 98 ? 13.764 13.011 -13.113 1.00 91.12 98 PHE A C 1
ATOM 743 O O . PHE A 1 98 ? 14.597 13.300 -13.970 1.00 91.12 98 PHE A O 1
ATOM 750 N N . GLY A 1 99 ? 13.955 13.250 -11.814 1.00 92.31 99 GLY A N 1
ATOM 751 C CA . GLY A 1 99 ? 15.198 13.808 -11.282 1.00 92.31 99 GLY A CA 1
ATOM 752 C C . GLY A 1 99 ? 16.404 12.875 -11.434 1.00 92.31 99 GLY A C 1
ATOM 753 O O . GLY A 1 99 ? 17.528 13.359 -11.539 1.00 92.31 99 GLY A O 1
ATOM 754 N N . ALA A 1 100 ? 16.182 11.559 -11.482 1.00 91.88 100 ALA A N 1
ATOM 755 C CA . ALA A 1 100 ? 17.240 10.561 -11.620 1.00 91.88 100 ALA A CA 1
ATOM 756 C C . ALA A 1 100 ? 17.679 10.308 -13.075 1.00 91.88 100 ALA A C 1
ATOM 758 O O . ALA A 1 100 ? 18.823 9.920 -13.288 1.00 91.88 100 ALA A O 1
ATOM 759 N N . ILE A 1 101 ? 16.813 10.538 -14.072 1.00 90.00 101 ILE A N 1
ATOM 760 C CA . ILE A 1 101 ? 17.116 10.267 -15.495 1.00 90.00 101 ILE A CA 1
ATOM 761 C C . ILE A 1 101 ? 18.409 10.944 -15.987 1.00 90.00 101 ILE A C 1
ATOM 763 O O . ILE A 1 101 ? 19.169 10.283 -16.680 1.00 90.00 101 ILE A O 1
ATOM 767 N N . PRO A 1 102 ? 18.720 12.211 -15.655 1.00 90.19 102 PRO A N 1
ATOM 768 C CA . PRO A 1 102 ? 19.960 12.837 -16.119 1.00 90.19 102 PRO A CA 1
ATOM 769 C C . PRO A 1 102 ? 21.247 12.246 -15.521 1.00 90.19 102 PRO A C 1
ATOM 771 O O . PRO A 1 102 ? 22.333 12.604 -15.969 1.00 90.19 102 PRO A O 1
ATOM 774 N N . ALA A 1 103 ? 21.147 11.423 -14.471 1.00 83.75 103 ALA A N 1
ATOM 775 C CA . ALA A 1 103 ? 22.294 10.849 -13.765 1.00 83.75 103 ALA A CA 1
ATOM 776 C C . ALA A 1 103 ? 22.727 9.470 -14.303 1.00 83.75 103 ALA A C 1
ATOM 778 O O . ALA A 1 103 ? 23.665 8.880 -13.762 1.00 83.75 103 ALA A O 1
ATOM 779 N N . VAL A 1 104 ? 22.047 8.963 -15.334 1.00 70.38 104 VAL A N 1
ATOM 780 C CA . VAL A 1 104 ? 22.310 7.692 -16.031 1.00 70.38 104 VAL A CA 1
ATOM 781 C C . VAL A 1 104 ? 22.560 7.936 -17.512 1.00 70.38 104 VAL A C 1
ATOM 783 O O . VAL A 1 104 ? 23.371 7.170 -18.075 1.00 70.38 104 VAL A O 1
#

Foldseek 3Di:
DVVVVVVVVVVVVVVVLVVVLVCLVPDQEEAAQDVVVVVCCCVPNVRDPPHHYDHNHDDDDDDDPVVVDPDDPVDDDPDDDDDDDDPPDVVSCVVVVVVCVVVD